Protein AF-A0A350PG16-F1 (afdb_monomer_lite)

pLDDT: mean 94.49, std 6.46, range [63.34, 98.69]

Radius of gyration: 17.1 Å; chains: 1; bounding box: 49×39×42 Å

Structure (mmCIF, N/CA/C/O backbone):
data_AF-A0A350PG16-F1
#
_entry.id   AF-A0A350PG16-F1
#
loop_
_atom_site.group_PDB
_atom_site.id
_atom_site.type_symbol
_atom_site.label_atom_id
_atom_site.label_alt_id
_atom_site.label_comp_id
_atom_site.label_asym_id
_atom_site.label_entity_id
_atom_site.label_seq_id
_atom_site.pdbx_PDB_ins_code
_atom_site.Cartn_x
_atom_site.Cartn_y
_atom_site.Cartn_z
_atom_site.occupancy
_atom_site.B_iso_or_equiv
_atom_site.auth_seq_id
_atom_site.auth_comp_id
_atom_site.auth_asym_id
_atom_site.auth_atom_id
_atom_site.pdbx_PDB_model_num
ATOM 1 N N . THR A 1 1 ? 12.502 -15.025 -20.612 1.00 69.00 1 THR A N 1
ATOM 2 C CA . THR A 1 1 ? 13.797 -15.302 -19.951 1.00 69.00 1 THR A CA 1
ATOM 3 C C . THR A 1 1 ? 13.636 -14.931 -18.497 1.00 69.00 1 THR A C 1
ATOM 5 O O . THR A 1 1 ? 12.963 -13.942 -18.246 1.00 69.00 1 THR A O 1
ATOM 8 N N . LEU A 1 2 ? 14.166 -15.707 -17.551 1.00 84.56 2 LEU A N 1
ATOM 9 C CA . LEU A 1 2 ? 14.163 -15.295 -16.143 1.00 84.56 2 LEU A CA 1
ATOM 10 C C . LEU A 1 2 ? 15.124 -14.109 -15.977 1.00 84.56 2 LEU A C 1
ATOM 12 O O . LEU A 1 2 ? 16.244 -14.177 -16.482 1.00 84.56 2 LEU A O 1
ATOM 16 N N . TRP A 1 3 ? 14.694 -13.044 -15.303 1.00 92.12 3 TRP A N 1
ATOM 17 C CA . TRP A 1 3 ? 15.547 -11.916 -14.922 1.00 92.12 3 TRP A CA 1
ATOM 18 C C . TRP A 1 3 ? 15.673 -11.850 -13.397 1.00 92.12 3 TRP A C 1
ATOM 20 O O . TRP A 1 3 ? 14.787 -12.293 -12.670 1.00 92.12 3 TRP A O 1
ATOM 30 N N . GLU A 1 4 ? 16.780 -11.292 -12.914 1.00 92.75 4 GLU A N 1
ATOM 31 C CA . GLU A 1 4 ? 17.046 -11.079 -11.489 1.00 92.75 4 GLU A CA 1
ATOM 32 C C . GLU A 1 4 ? 17.840 -9.777 -11.329 1.00 92.75 4 GLU A C 1
ATOM 34 O O . GLU A 1 4 ? 18.865 -9.604 -11.984 1.00 92.75 4 GLU A O 1
ATOM 39 N N . ARG A 1 5 ? 17.388 -8.868 -10.453 1.00 93.06 5 ARG A N 1
ATOM 40 C CA . ARG A 1 5 ? 18.132 -7.662 -10.044 1.00 93.06 5 ARG A CA 1
ATOM 41 C C . ARG A 1 5 ? 18.362 -7.722 -8.540 1.00 93.06 5 ARG A C 1
ATOM 43 O O . ARG A 1 5 ? 17.412 -7.613 -7.772 1.00 93.06 5 ARG A O 1
ATOM 50 N N . THR A 1 6 ? 19.604 -7.932 -8.110 1.00 92.25 6 THR A N 1
ATOM 51 C CA . THR A 1 6 ? 19.905 -8.279 -6.709 1.00 92.25 6 THR A CA 1
ATOM 52 C C . THR A 1 6 ? 21.245 -7.722 -6.229 1.00 92.25 6 THR A C 1
ATOM 54 O O . THR A 1 6 ? 22.112 -7.355 -7.020 1.00 92.25 6 THR A O 1
ATOM 57 N N . SER A 1 7 ? 21.432 -7.649 -4.910 1.00 91.56 7 SER A N 1
ATOM 58 C CA . SER A 1 7 ? 22.713 -7.303 -4.278 1.00 91.56 7 SER A CA 1
ATOM 59 C C . SER A 1 7 ? 23.657 -8.502 -4.141 1.00 91.56 7 SER A C 1
ATOM 61 O O . SER A 1 7 ? 24.774 -8.350 -3.644 1.00 91.56 7 SER A O 1
ATOM 63 N N . ARG A 1 8 ? 23.233 -9.701 -4.569 1.00 92.19 8 ARG A N 1
ATOM 64 C CA . ARG A 1 8 ? 24.062 -10.910 -4.538 1.00 92.19 8 ARG A CA 1
ATOM 65 C C . ARG A 1 8 ? 25.325 -10.722 -5.383 1.00 92.19 8 ARG A C 1
ATOM 67 O O . ARG A 1 8 ? 25.258 -10.347 -6.552 1.00 92.19 8 ARG A O 1
ATOM 74 N N . THR A 1 9 ? 26.482 -11.041 -4.806 1.00 90.69 9 THR A N 1
ATOM 75 C CA . THR A 1 9 ? 27.763 -11.051 -5.522 1.00 90.69 9 THR A CA 1
ATOM 76 C C . THR A 1 9 ? 27.694 -11.963 -6.750 1.00 90.69 9 THR A C 1
ATOM 78 O O . THR A 1 9 ? 27.236 -13.100 -6.651 1.00 90.69 9 THR A O 1
ATOM 81 N N . GLY A 1 10 ? 28.159 -11.466 -7.901 1.00 86.75 10 GLY A N 1
ATOM 82 C CA . GLY A 1 10 ? 28.168 -12.216 -9.162 1.00 86.75 10 GLY A CA 1
ATOM 83 C C . GLY A 1 10 ? 26.811 -12.312 -9.869 1.00 86.75 10 GLY A C 1
ATOM 84 O O . GLY A 1 10 ? 26.670 -13.134 -10.766 1.00 86.75 10 GLY A O 1
ATOM 85 N N . ALA A 1 11 ? 25.809 -11.522 -9.470 1.00 88.44 11 ALA A N 1
ATOM 86 C CA . ALA A 1 11 ? 24.550 -11.436 -10.204 1.00 88.44 11 ALA A CA 1
ATOM 87 C C . ALA A 1 11 ? 24.716 -10.748 -11.568 1.00 88.44 11 ALA A C 1
ATOM 89 O O . ALA A 1 11 ? 25.483 -9.795 -11.695 1.00 88.44 11 ALA A O 1
ATOM 90 N N . GLU A 1 12 ? 23.941 -11.209 -12.555 1.00 88.94 12 GLU A N 1
ATOM 91 C CA . GLU A 1 12 ? 23.901 -10.650 -13.917 1.00 88.94 12 GLU A CA 1
ATOM 92 C C . GLU A 1 12 ? 23.494 -9.170 -13.922 1.00 88.94 12 GLU A C 1
ATOM 94 O O . GLU A 1 12 ? 24.074 -8.361 -14.644 1.00 88.94 12 GLU A O 1
ATOM 99 N N . ALA A 1 13 ? 22.521 -8.799 -13.083 1.00 91.50 13 ALA A N 1
ATOM 100 C CA . ALA A 1 13 ? 22.118 -7.415 -12.890 1.00 91.50 13 ALA A CA 1
ATOM 101 C C . ALA A 1 13 ? 22.119 -7.041 -11.406 1.00 91.50 13 ALA A C 1
ATOM 103 O O . ALA A 1 13 ? 21.638 -7.775 -10.535 1.00 91.50 13 ALA A O 1
ATOM 104 N N . SER A 1 14 ? 22.643 -5.850 -11.123 1.00 92.81 14 SER A N 1
ATOM 105 C CA . SER A 1 14 ? 22.653 -5.305 -9.775 1.00 92.81 14 SER A CA 1
ATOM 106 C C . SER A 1 14 ? 21.250 -4.921 -9.321 1.00 92.81 14 SER A C 1
ATOM 108 O O . SER A 1 14 ? 20.373 -4.575 -10.122 1.00 92.81 14 SER A O 1
ATOM 110 N N . LEU A 1 15 ? 21.078 -4.903 -8.002 1.00 92.88 15 LEU A N 1
ATOM 111 C CA . LEU A 1 15 ? 19.934 -4.303 -7.335 1.00 92.88 15 LEU A CA 1
ATOM 112 C C . LEU A 1 15 ? 19.656 -2.904 -7.922 1.00 92.88 15 LEU A C 1
ATOM 114 O O . LEU A 1 15 ? 20.614 -2.161 -8.175 1.00 92.88 15 LEU A O 1
ATOM 118 N N . PRO A 1 16 ? 18.385 -2.525 -8.158 1.00 93.69 16 PRO A N 1
ATOM 119 C CA . PRO A 1 16 ? 18.072 -1.181 -8.617 1.00 93.69 16 PRO A CA 1
ATOM 120 C C . PRO A 1 16 ? 18.626 -0.131 -7.649 1.00 93.69 16 PRO A C 1
ATOM 122 O O . PRO A 1 16 ? 18.523 -0.294 -6.436 1.00 93.69 16 PRO A O 1
ATOM 125 N N . SER A 1 17 ? 19.175 0.972 -8.164 1.00 92.69 17 SER A N 1
ATOM 126 C CA . SER A 1 17 ? 19.785 2.027 -7.331 1.00 92.69 17 SER A CA 1
ATOM 127 C C . SER A 1 17 ? 18.804 2.679 -6.352 1.00 92.69 17 SER A C 1
ATOM 129 O O . SER A 1 17 ? 19.206 3.196 -5.314 1.00 92.69 17 SER A O 1
ATOM 131 N N . TRP A 1 18 ? 17.516 2.635 -6.678 1.00 94.00 18 TRP A N 1
ATOM 132 C CA . TRP A 1 18 ? 16.424 3.119 -5.844 1.00 94.00 18 TRP A CA 1
ATOM 133 C C . TRP A 1 18 ? 15.964 2.098 -4.798 1.00 94.00 18 TRP A C 1
ATOM 135 O O . TRP A 1 18 ? 15.334 2.477 -3.813 1.00 94.00 18 TRP A O 1
ATOM 145 N N . PHE A 1 19 ? 16.311 0.816 -4.954 1.00 94.56 19 PHE A N 1
ATOM 146 C CA . PHE A 1 19 ? 15.983 -0.219 -3.979 1.00 94.56 19 PHE A CA 1
ATOM 147 C C . PHE A 1 19 ? 16.978 -0.176 -2.817 1.00 94.56 19 PHE A C 1
ATOM 149 O O . PHE A 1 19 ? 17.901 -0.978 -2.702 1.00 94.56 19 PHE A O 1
ATOM 156 N N . THR A 1 20 ? 16.819 0.832 -1.963 1.00 91.31 20 THR A N 1
ATOM 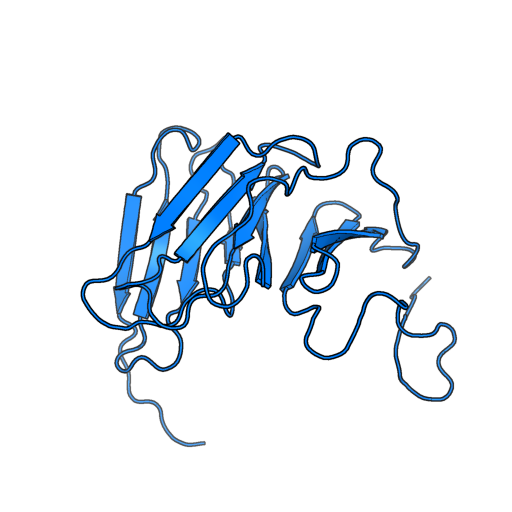157 C CA . THR A 1 20 ? 17.715 1.078 -0.832 1.00 91.31 20 THR A CA 1
ATOM 158 C C . THR A 1 20 ? 17.237 0.365 0.430 1.00 91.31 20 THR A C 1
ATOM 160 O O . THR A 1 20 ? 16.037 0.219 0.689 1.00 91.31 20 THR A O 1
ATOM 163 N N . VAL A 1 21 ? 18.197 -0.103 1.233 1.00 88.94 21 VAL A N 1
ATOM 164 C CA . VAL A 1 21 ? 17.924 -0.876 2.449 1.00 88.94 21 VAL A CA 1
ATOM 165 C C . VAL A 1 21 ? 17.038 -0.073 3.392 1.00 88.94 21 VAL A C 1
ATOM 167 O O . VAL A 1 21 ? 17.394 1.011 3.843 1.00 88.94 21 VAL A O 1
ATOM 170 N N . GLY A 1 22 ? 15.880 -0.642 3.714 1.00 89.06 22 GLY A N 1
ATOM 171 C CA . GLY A 1 22 ? 14.948 -0.057 4.663 1.00 89.06 22 GLY A CA 1
ATOM 172 C C . GLY A 1 22 ? 14.039 1.026 4.093 1.00 89.06 22 GLY A C 1
ATOM 173 O O . GLY A 1 22 ? 13.192 1.479 4.851 1.00 89.06 22 GLY A O 1
ATOM 174 N N . SER A 1 23 ? 14.139 1.407 2.819 1.00 94.38 23 SER A N 1
ATOM 175 C CA . SER A 1 23 ? 13.267 2.433 2.215 1.00 94.38 23 SER A CA 1
ATOM 176 C C . SER A 1 23 ? 12.237 1.867 1.249 1.00 94.38 23 SER A C 1
ATOM 178 O O . SER A 1 23 ? 11.198 2.487 1.056 1.00 94.38 23 SER A O 1
ATOM 180 N N . ILE A 1 24 ? 12.491 0.678 0.700 1.00 95.56 24 ILE A N 1
ATOM 181 C CA . ILE A 1 24 ? 11.497 -0.087 -0.052 1.00 95.56 24 ILE A CA 1
ATOM 182 C C . ILE A 1 24 ? 11.032 -1.238 0.833 1.00 95.56 24 ILE A C 1
ATOM 184 O O . ILE A 1 24 ? 11.813 -2.137 1.154 1.00 95.56 24 ILE A O 1
ATOM 188 N N . ARG A 1 25 ? 9.788 -1.166 1.305 1.00 94.56 25 ARG A N 1
ATOM 189 C CA . ARG A 1 25 ? 9.194 -2.163 2.215 1.00 94.56 25 ARG A CA 1
ATOM 190 C C . ARG A 1 25 ? 7.931 -2.791 1.638 1.00 94.56 25 ARG A C 1
ATOM 192 O O . ARG A 1 25 ? 7.703 -3.967 1.897 1.00 94.56 25 ARG A O 1
ATOM 199 N N . GLY A 1 26 ? 7.183 -2.036 0.838 1.00 96.25 26 GLY A N 1
ATOM 200 C CA . GLY A 1 26 ? 6.037 -2.524 0.090 1.00 96.25 26 GLY A CA 1
ATOM 201 C C . GLY A 1 26 ? 6.280 -2.619 -1.398 1.00 96.25 26 GLY A C 1
ATOM 202 O O . GLY A 1 26 ? 6.889 -1.731 -2.005 1.00 96.25 26 GLY A O 1
ATOM 203 N N . LEU A 1 27 ? 5.773 -3.702 -1.963 1.00 96.94 27 LEU A N 1
ATOM 204 C CA . LEU A 1 27 ? 5.749 -3.971 -3.385 1.00 96.94 27 LEU A CA 1
ATOM 205 C C . LEU A 1 27 ? 4.551 -4.851 -3.714 1.00 96.94 27 LEU A C 1
ATOM 207 O O . LEU A 1 27 ? 4.199 -5.723 -2.918 1.00 96.94 27 LEU A O 1
ATOM 211 N N . ASP A 1 28 ? 3.989 -4.640 -4.895 1.00 98.06 28 ASP A N 1
ATOM 212 C CA . ASP A 1 28 ? 2.886 -5.446 -5.396 1.00 98.06 28 ASP A CA 1
ATOM 213 C C . ASP A 1 28 ? 2.931 -5.581 -6.918 1.00 98.06 28 ASP A C 1
ATOM 215 O O . ASP A 1 28 ? 3.475 -4.723 -7.622 1.00 98.06 28 ASP A O 1
ATOM 219 N N . LEU A 1 29 ? 2.403 -6.695 -7.413 1.00 97.44 29 LEU A N 1
ATOM 220 C CA . LEU A 1 29 ? 2.307 -7.005 -8.832 1.00 97.44 29 LEU A CA 1
ATOM 221 C C . LEU A 1 29 ? 0.894 -6.678 -9.308 1.00 97.44 29 LEU A C 1
ATOM 223 O O . LEU A 1 29 ? -0.068 -7.256 -8.815 1.00 97.44 29 LEU A O 1
ATOM 227 N N . HIS A 1 30 ? 0.777 -5.831 -10.326 1.00 97.06 30 HIS A N 1
ATOM 228 C CA . HIS A 1 30 ? -0.495 -5.594 -10.994 1.00 97.06 30 HIS A CA 1
ATOM 229 C C . HIS A 1 30 ? -0.303 -5.575 -12.513 1.00 97.06 30 HIS A C 1
ATOM 231 O O . HIS A 1 30 ? 0.591 -4.907 -13.041 1.00 97.06 30 HIS A O 1
ATOM 237 N N . GLY A 1 31 ? -1.120 -6.356 -13.223 1.00 95.56 31 GLY A N 1
ATOM 238 C CA . GLY A 1 31 ? -0.917 -6.621 -14.647 1.00 95.56 31 GLY A CA 1
ATOM 239 C C . GLY A 1 31 ? 0.491 -7.161 -14.930 1.00 95.56 31 GLY A C 1
ATOM 240 O O . GLY A 1 31 ? 0.949 -8.108 -14.292 1.00 95.56 31 GLY A O 1
ATOM 241 N N . ASP A 1 32 ? 1.195 -6.527 -15.869 1.00 96.38 32 ASP A N 1
ATOM 242 C CA . ASP A 1 32 ? 2.562 -6.898 -16.264 1.00 96.38 32 ASP A CA 1
ATOM 243 C C . ASP A 1 32 ? 3.656 -6.177 -15.455 1.00 96.38 32 ASP A C 1
ATOM 245 O O . ASP A 1 32 ? 4.843 -6.289 -15.786 1.00 96.38 32 ASP A O 1
ATOM 249 N N . ASN A 1 33 ? 3.288 -5.418 -14.417 1.00 97.81 33 ASN A N 1
ATOM 250 C CA . ASN A 1 33 ? 4.176 -4.474 -13.749 1.00 97.81 33 ASN A CA 1
ATOM 251 C C . ASN A 1 33 ? 4.296 -4.737 -12.243 1.00 97.81 33 ASN A C 1
ATOM 253 O O . ASN A 1 33 ? 3.315 -4.985 -11.547 1.00 97.81 33 ASN A O 1
ATOM 257 N N . LEU A 1 34 ? 5.521 -4.634 -11.731 1.00 97.56 34 LEU A N 1
ATOM 258 C CA . LEU A 1 34 ? 5.826 -4.606 -10.306 1.00 97.56 34 LEU A CA 1
ATOM 259 C C . LEU A 1 34 ? 5.930 -3.149 -9.849 1.00 97.56 34 LEU A C 1
ATOM 261 O O . LEU A 1 34 ? 6.735 -2.389 -10.394 1.00 97.56 34 LEU A O 1
ATOM 265 N N . TYR A 1 35 ? 5.176 -2.791 -8.819 1.00 98.50 35 TYR A N 1
ATOM 266 C CA . TYR A 1 35 ? 5.181 -1.469 -8.202 1.00 98.50 35 TYR A CA 1
ATOM 267 C C . TYR A 1 35 ? 5.862 -1.545 -6.843 1.00 98.50 35 TYR A C 1
ATOM 269 O O . TYR A 1 35 ? 5.719 -2.535 -6.130 1.00 98.50 35 TYR A O 1
ATOM 277 N N . ALA A 1 36 ? 6.600 -0.506 -6.469 1.00 98.12 36 ALA A N 1
ATOM 278 C CA . ALA A 1 36 ? 7.293 -0.448 -5.190 1.00 98.12 36 ALA A CA 1
ATOM 279 C C . ALA A 1 36 ? 7.183 0.939 -4.555 1.00 98.12 36 ALA A C 1
ATOM 281 O O . ALA A 1 36 ? 7.426 1.958 -5.207 1.00 98.12 36 ALA A O 1
ATOM 282 N N . ALA A 1 37 ? 6.859 0.969 -3.263 1.00 97.88 37 ALA A N 1
ATOM 283 C CA . ALA A 1 37 ? 6.778 2.194 -2.481 1.00 97.88 37 ALA A CA 1
ATOM 284 C C . ALA A 1 37 ? 8.188 2.663 -2.076 1.00 97.88 37 ALA A C 1
ATOM 286 O O . ALA A 1 37 ? 8.773 2.156 -1.116 1.00 97.88 37 ALA A O 1
ATOM 287 N N . ASP A 1 38 ? 8.734 3.645 -2.798 1.00 97.50 38 ASP A N 1
ATOM 288 C CA . ASP A 1 38 ? 9.999 4.305 -2.470 1.00 97.50 38 ASP A CA 1
ATOM 289 C C . ASP A 1 38 ? 9.773 5.514 -1.575 1.00 97.50 38 ASP A C 1
ATOM 291 O O . ASP A 1 38 ? 9.661 6.662 -2.014 1.00 97.50 38 ASP A O 1
ATOM 295 N N . ARG A 1 39 ? 9.738 5.235 -0.272 1.00 96.00 39 ARG A N 1
ATOM 296 C CA . ARG A 1 39 ? 9.502 6.253 0.753 1.00 96.00 39 ARG A CA 1
ATOM 297 C C . ARG A 1 39 ? 10.689 7.188 0.983 1.00 96.00 39 ARG A C 1
ATOM 299 O O . ARG A 1 39 ? 10.513 8.218 1.621 1.00 96.00 39 ARG A O 1
ATOM 306 N N . ALA A 1 40 ? 11.889 6.850 0.499 1.00 94.31 40 ALA A N 1
ATOM 307 C CA . ALA A 1 40 ? 13.046 7.741 0.613 1.00 94.31 40 ALA A CA 1
ATOM 308 C C . ALA A 1 40 ? 12.975 8.874 -0.412 1.00 94.31 40 ALA A C 1
ATOM 310 O O . ALA A 1 40 ? 13.343 10.004 -0.101 1.00 94.31 40 ALA A O 1
ATOM 311 N N . ASN A 1 41 ? 12.477 8.572 -1.612 1.00 95.00 41 ASN A N 1
ATOM 312 C CA . ASN A 1 41 ? 12.352 9.549 -2.690 1.00 95.00 41 ASN A CA 1
ATOM 313 C C . ASN A 1 41 ? 10.918 10.057 -2.886 1.00 95.00 41 ASN A C 1
ATOM 315 O O . ASN A 1 41 ? 10.702 10.903 -3.747 1.00 95.00 41 ASN A O 1
ATOM 319 N N . SER A 1 42 ? 9.957 9.573 -2.088 1.00 95.00 42 SER A N 1
ATOM 320 C CA . SER A 1 42 ? 8.521 9.849 -2.252 1.00 95.00 42 SER A CA 1
ATOM 321 C C . SER A 1 42 ? 8.061 9.536 -3.676 1.00 95.00 42 SER A C 1
ATOM 323 O O . SER A 1 42 ? 7.585 10.407 -4.399 1.00 95.00 42 SER A O 1
ATOM 325 N N . GLN A 1 43 ? 8.289 8.293 -4.109 1.00 96.75 43 GLN A N 1
ATOM 326 C CA . GLN A 1 43 ? 7.964 7.818 -5.453 1.00 96.75 43 GLN A CA 1
ATOM 327 C C . GLN A 1 43 ? 7.357 6.418 -5.415 1.00 96.75 43 GLN A C 1
ATOM 329 O O . GLN A 1 43 ? 7.752 5.576 -4.613 1.00 96.75 43 GLN A O 1
ATOM 334 N N . ILE A 1 44 ? 6.452 6.135 -6.350 1.00 98.12 44 ILE A N 1
ATOM 335 C CA . ILE A 1 44 ? 6.077 4.762 -6.694 1.00 98.12 44 ILE A CA 1
ATOM 336 C C . ILE A 1 44 ? 6.940 4.351 -7.887 1.00 98.12 44 ILE A C 1
ATOM 338 O O . ILE A 1 44 ? 6.852 4.941 -8.965 1.00 98.12 44 ILE A O 1
ATOM 342 N N . ARG A 1 45 ? 7.838 3.389 -7.669 1.00 98.06 45 ARG A N 1
ATOM 343 C CA . ARG A 1 45 ? 8.743 2.854 -8.698 1.00 98.06 45 ARG A CA 1
ATOM 344 C C . ARG A 1 45 ? 8.019 1.741 -9.442 1.00 98.06 45 ARG A C 1
ATOM 346 O O . ARG A 1 45 ? 7.284 0.987 -8.813 1.00 98.06 45 ARG A O 1
ATOM 353 N N . VAL A 1 46 ? 8.237 1.635 -10.750 1.00 98.25 46 VAL A N 1
ATOM 354 C CA . VAL A 1 46 ? 7.558 0.652 -11.604 1.00 98.25 46 VAL A CA 1
ATOM 355 C C . VAL A 1 46 ? 8.589 -0.108 -12.423 1.00 98.25 46 VAL A C 1
ATOM 357 O O . VAL A 1 46 ? 9.523 0.489 -12.959 1.00 98.25 46 VAL A O 1
ATOM 360 N N . LEU A 1 47 ? 8.427 -1.422 -12.522 1.00 97.00 47 LEU A N 1
ATOM 361 C CA . LEU A 1 47 ? 9.232 -2.295 -13.369 1.00 97.00 47 LEU A CA 1
ATOM 362 C C . LEU A 1 47 ? 8.312 -3.191 -14.175 1.00 97.00 47 LEU A C 1
ATOM 364 O O . LEU A 1 47 ? 7.306 -3.663 -13.659 1.00 97.00 47 LEU A O 1
ATOM 368 N N . ASN A 1 48 ? 8.712 -3.530 -15.393 1.00 96.94 48 ASN A N 1
ATOM 369 C CA . ASN A 1 48 ? 8.078 -4.630 -16.097 1.00 96.94 48 ASN A CA 1
ATOM 370 C C . ASN A 1 48 ? 8.440 -5.952 -15.398 1.00 96.94 48 ASN A C 1
ATOM 372 O O . ASN A 1 48 ? 9.613 -6.327 -15.332 1.00 96.94 48 ASN A O 1
ATOM 376 N N . ALA A 1 49 ? 7.443 -6.689 -14.919 1.00 95.44 49 ALA A N 1
ATOM 377 C CA . ALA A 1 49 ? 7.631 -7.913 -14.148 1.00 95.44 49 ALA A CA 1
ATOM 378 C C . ALA A 1 49 ? 8.194 -9.078 -14.978 1.00 95.44 49 ALA A C 1
ATOM 380 O O . ALA A 1 49 ? 8.734 -10.029 -14.419 1.00 95.44 49 ALA A O 1
ATOM 381 N N . SER A 1 50 ? 8.117 -9.013 -16.312 1.00 94.88 50 SER A N 1
ATOM 382 C CA . SER A 1 50 ? 8.640 -10.055 -17.207 1.00 94.88 50 SER A CA 1
ATOM 383 C C . SER A 1 50 ? 10.078 -9.811 -17.678 1.00 94.88 50 SER A C 1
ATOM 385 O O . SER A 1 50 ? 10.752 -10.761 -18.077 1.00 94.88 50 SER A O 1
ATOM 387 N N . THR A 1 51 ? 10.565 -8.566 -17.614 1.00 94.81 51 THR A N 1
ATOM 388 C CA . THR A 1 51 ? 11.909 -8.186 -18.096 1.00 94.81 51 THR A CA 1
ATOM 389 C C . THR A 1 51 ? 12.809 -7.539 -17.041 1.00 94.81 51 THR A C 1
ATOM 391 O O . THR A 1 51 ? 14.020 -7.476 -17.244 1.00 94.81 51 THR A O 1
ATOM 394 N N . GLY A 1 52 ? 12.257 -7.047 -15.928 1.00 94.19 52 GLY A N 1
ATOM 395 C CA . GLY A 1 52 ? 12.997 -6.355 -14.867 1.00 94.19 52 GLY A CA 1
ATOM 396 C C . GLY A 1 52 ? 13.411 -4.921 -15.210 1.00 94.19 52 GLY A C 1
ATOM 397 O O . GLY A 1 52 ? 14.133 -4.285 -14.435 1.00 94.19 52 GLY A O 1
ATOM 398 N N . VAL A 1 53 ? 12.980 -4.414 -16.368 1.00 95.50 53 VAL A N 1
ATOM 399 C CA . VAL A 1 53 ? 13.280 -3.062 -16.852 1.00 95.50 53 VAL A CA 1
ATOM 400 C C . VAL A 1 53 ? 12.429 -2.041 -16.101 1.00 95.50 53 VAL A C 1
ATOM 402 O O . VAL A 1 53 ? 11.221 -2.227 -15.965 1.00 95.50 53 VAL A O 1
ATOM 405 N N . ASP A 1 54 ? 13.060 -0.965 -15.624 1.00 97.19 54 ASP A N 1
ATOM 406 C CA . ASP A 1 54 ? 12.366 0.166 -15.000 1.00 97.19 54 ASP A CA 1
ATOM 407 C C . ASP A 1 54 ? 11.436 0.854 -16.021 1.00 97.19 54 ASP A C 1
ATOM 409 O O . ASP A 1 54 ? 11.839 1.149 -17.148 1.00 97.19 54 ASP A O 1
ATOM 413 N N . ILE A 1 55 ? 10.200 1.134 -15.616 1.00 97.75 55 ILE A N 1
ATOM 414 C CA . ILE A 1 55 ? 9.193 1.824 -16.423 1.00 97.75 55 ILE A CA 1
ATOM 415 C C . ILE A 1 55 ? 9.062 3.262 -15.930 1.00 97.75 55 ILE A C 1
ATOM 417 O O . ILE A 1 55 ? 8.924 3.528 -14.737 1.00 97.75 55 ILE A O 1
ATOM 421 N N . THR A 1 56 ? 9.061 4.204 -16.872 1.00 97.00 56 THR A N 1
ATOM 422 C CA . THR A 1 56 ? 8.587 5.568 -16.617 1.00 97.00 56 THR A CA 1
ATOM 423 C C . THR A 1 56 ? 7.129 5.643 -17.037 1.00 97.00 56 THR A C 1
ATOM 425 O O . THR A 1 56 ? 6.827 5.510 -18.222 1.00 97.00 56 THR A O 1
ATOM 428 N N . LEU A 1 57 ? 6.232 5.831 -16.069 1.00 95.94 57 LEU A N 1
ATOM 429 C CA . LEU A 1 57 ? 4.811 5.995 -16.354 1.00 95.94 57 LEU A CA 1
ATOM 430 C C . LEU A 1 57 ? 4.574 7.258 -17.183 1.00 95.94 57 LEU A C 1
ATOM 432 O O . LEU A 1 57 ? 5.190 8.296 -16.935 1.00 95.94 57 LEU A O 1
ATOM 436 N N . ALA A 1 58 ? 3.636 7.185 -18.129 1.00 95.19 58 ALA A N 1
ATOM 437 C CA . ALA A 1 58 ? 3.186 8.362 -18.870 1.00 95.19 58 ALA A CA 1
ATOM 438 C C . ALA A 1 58 ? 2.546 9.401 -17.934 1.00 95.19 58 ALA A C 1
ATOM 440 O O . ALA A 1 58 ? 2.646 10.604 -18.162 1.00 95.19 58 ALA A O 1
ATOM 441 N N . THR A 1 59 ? 1.902 8.932 -16.864 1.00 96.38 59 THR A N 1
ATOM 442 C CA . THR A 1 59 ? 1.372 9.760 -15.783 1.00 96.38 59 THR A CA 1
ATOM 443 C C . THR A 1 59 ? 1.855 9.178 -14.454 1.00 96.38 59 THR A C 1
ATOM 445 O O . THR A 1 59 ? 1.437 8.083 -14.092 1.00 96.38 59 THR A O 1
ATOM 448 N N . PRO A 1 60 ? 2.771 9.846 -13.731 1.00 96.12 60 PRO A N 1
ATOM 449 C CA . PRO A 1 60 ? 3.193 9.379 -12.416 1.00 96.12 60 P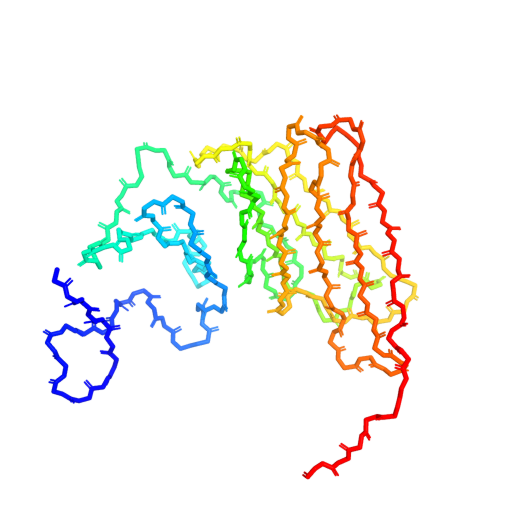RO A CA 1
ATOM 450 C C . PRO A 1 60 ? 2.064 9.552 -11.392 1.00 96.12 60 PRO A C 1
ATOM 452 O O . PRO A 1 60 ? 1.189 10.401 -11.559 1.00 96.12 60 PRO A O 1
ATOM 455 N N . TYR A 1 61 ? 2.102 8.768 -10.317 1.00 97.69 61 TYR A N 1
ATOM 456 C CA . TYR A 1 61 ? 1.247 8.991 -9.151 1.00 97.69 61 TYR A CA 1
ATOM 457 C C . TYR A 1 61 ? 1.597 10.336 -8.499 1.00 97.69 61 TYR A C 1
ATOM 459 O O . TYR A 1 61 ? 2.762 10.592 -8.186 1.00 97.69 61 TYR A O 1
ATOM 467 N N . ASP A 1 62 ? 0.601 11.193 -8.296 1.00 96.69 62 ASP A N 1
ATOM 468 C CA . ASP A 1 62 ? 0.737 12.440 -7.548 1.00 96.69 62 ASP A CA 1
ATOM 469 C C . ASP A 1 62 ? 0.731 12.153 -6.046 1.00 96.69 62 ASP A C 1
ATOM 471 O O . ASP A 1 62 ? -0.275 11.738 -5.473 1.00 96.69 62 ASP A O 1
ATOM 475 N N . LEU A 1 63 ? 1.875 12.394 -5.411 1.00 97.19 63 LEU A N 1
ATOM 476 C CA . LEU A 1 63 ? 2.105 12.149 -3.991 1.00 97.19 63 LEU A CA 1
ATOM 477 C C . LEU A 1 63 ? 2.137 13.448 -3.167 1.00 97.19 63 LEU A C 1
ATOM 479 O O . LEU A 1 63 ? 2.500 13.414 -1.996 1.00 97.19 63 LEU A O 1
ATOM 483 N N . THR A 1 64 ? 1.756 14.596 -3.744 1.00 94.12 64 THR A N 1
ATOM 484 C CA . THR A 1 64 ? 1.876 15.922 -3.101 1.00 94.12 64 THR A CA 1
ATOM 485 C C . THR A 1 64 ? 1.136 16.010 -1.759 1.00 94.12 64 THR A C 1
ATOM 487 O O . THR A 1 64 ? 1.586 16.706 -0.850 1.00 94.12 64 THR A O 1
ATOM 490 N N . GLY A 1 65 ? 0.013 15.298 -1.619 1.00 93.44 65 GLY A N 1
ATOM 491 C CA . GLY A 1 65 ? -0.786 15.238 -0.388 1.00 93.44 65 GLY A CA 1
ATOM 492 C C . GLY A 1 65 ? -0.514 14.027 0.512 1.00 93.44 65 GLY A C 1
ATOM 493 O O . GLY A 1 65 ? -1.115 13.920 1.580 1.00 93.44 65 GLY A O 1
ATOM 494 N N . VAL A 1 66 ? 0.389 13.125 0.115 1.00 97.38 66 VAL A N 1
ATOM 495 C CA . VAL A 1 66 ? 0.718 11.922 0.890 1.00 97.38 66 VAL A CA 1
ATOM 496 C C . VAL A 1 66 ? 1.607 12.308 2.071 1.00 97.38 66 VAL A C 1
ATOM 498 O O . VAL A 1 66 ? 2.780 12.645 1.912 1.00 97.38 66 VAL A O 1
ATOM 501 N N . ALA A 1 67 ? 1.037 12.281 3.275 1.00 95.62 67 ALA A N 1
ATOM 502 C CA . ALA A 1 67 ? 1.682 12.745 4.500 1.00 95.62 67 ALA A CA 1
ATOM 503 C C . ALA A 1 67 ? 1.228 11.965 5.753 1.00 95.62 67 ALA A C 1
ATOM 505 O O . ALA A 1 67 ? 0.408 11.048 5.698 1.00 95.62 67 ALA A O 1
ATOM 506 N N . GLY A 1 68 ? 1.770 12.357 6.912 1.00 94.94 68 GLY A N 1
ATOM 507 C CA . GLY A 1 68 ? 1.390 11.822 8.222 1.00 94.94 68 GLY A CA 1
ATOM 508 C C . GLY A 1 68 ? 2.109 10.529 8.615 1.00 94.94 68 GLY A C 1
ATOM 509 O O . GLY A 1 68 ? 2.846 9.929 7.835 1.00 94.94 68 GLY A O 1
ATOM 510 N N . GLY A 1 69 ? 1.888 10.096 9.857 1.00 96.81 69 GLY A N 1
ATOM 511 C CA . GLY A 1 69 ? 2.560 8.933 10.433 1.00 96.81 69 GLY A CA 1
ATOM 512 C C . GLY A 1 69 ? 4.056 9.148 10.705 1.00 96.81 69 GLY A C 1
ATOM 513 O O . GLY A 1 69 ? 4.594 10.249 10.622 1.00 96.81 69 GLY A O 1
ATOM 514 N N . THR A 1 70 ? 4.738 8.058 11.054 1.00 97.50 70 THR A N 1
ATOM 515 C CA . THR A 1 70 ? 6.208 7.977 11.108 1.00 97.50 70 THR A CA 1
ATOM 516 C C . THR A 1 70 ? 6.817 7.954 9.705 1.00 97.50 70 THR A C 1
ATOM 518 O O . THR A 1 70 ? 7.886 8.521 9.496 1.00 97.50 70 THR A O 1
ATOM 521 N N . TYR A 1 71 ? 6.136 7.317 8.748 1.00 97.75 71 TYR A N 1
ATOM 522 C CA . TYR A 1 71 ? 6.480 7.363 7.328 1.00 97.75 71 TYR A CA 1
ATOM 523 C C . TYR A 1 71 ? 5.222 7.686 6.528 1.00 97.75 71 TYR A C 1
ATOM 525 O O . TYR A 1 71 ? 4.217 7.006 6.706 1.00 97.75 71 TYR A O 1
ATOM 533 N N . ALA A 1 72 ? 5.291 8.674 5.633 1.00 97.62 72 ALA A N 1
ATOM 534 C CA . ALA A 1 72 ? 4.148 9.101 4.819 1.00 97.62 72 ALA A CA 1
ATOM 535 C C . ALA A 1 72 ? 3.646 8.010 3.855 1.00 97.62 72 ALA A C 1
ATOM 537 O O . ALA A 1 72 ? 2.470 7.978 3.515 1.00 97.62 72 ALA A O 1
ATOM 538 N N . MET A 1 73 ? 4.531 7.092 3.461 1.00 97.62 73 MET A N 1
ATOM 539 C CA . MET A 1 73 ? 4.225 5.910 2.657 1.00 97.62 73 MET A CA 1
ATOM 540 C C . MET A 1 73 ? 5.119 4.745 3.092 1.00 97.62 73 MET A C 1
ATOM 542 O O . MET A 1 73 ? 6.277 4.952 3.471 1.00 97.62 73 MET A O 1
ATOM 546 N N . ASN A 1 74 ? 4.596 3.522 3.058 1.00 98.06 74 ASN A N 1
ATOM 547 C CA . ASN A 1 74 ? 5.347 2.332 3.445 1.00 98.06 74 ASN A CA 1
ATOM 548 C C . ASN A 1 74 ? 4.988 1.080 2.641 1.00 98.06 74 ASN A C 1
ATOM 550 O O . ASN A 1 74 ? 5.907 0.380 2.212 1.00 98.06 74 ASN A O 1
ATOM 554 N N . ASP A 1 75 ? 3.694 0.816 2.444 1.00 98.56 75 ASP A N 1
ATOM 555 C CA . ASP A 1 75 ? 3.210 -0.330 1.671 1.00 98.56 75 ASP A CA 1
ATOM 556 C C . ASP A 1 75 ? 2.293 0.110 0.523 1.00 98.56 75 ASP A C 1
ATOM 558 O O . ASP A 1 75 ? 1.653 1.160 0.615 1.00 98.56 75 ASP A O 1
ATOM 562 N N . ILE A 1 76 ? 2.277 -0.665 -0.560 1.00 98.50 76 ILE A N 1
ATOM 563 C CA . ILE A 1 76 ? 1.431 -0.457 -1.741 1.00 98.50 76 ILE A CA 1
ATOM 564 C C . ILE A 1 76 ? 0.789 -1.789 -2.117 1.00 98.50 76 ILE A C 1
ATOM 566 O O . ILE A 1 76 ? 1.463 -2.816 -2.062 1.00 98.50 76 ILE A O 1
ATOM 570 N N . ALA A 1 77 ? -0.485 -1.768 -2.496 1.00 98.50 77 ALA A N 1
ATOM 571 C CA . ALA A 1 77 ? -1.168 -2.923 -3.068 1.00 98.50 77 ALA A CA 1
ATOM 572 C C . ALA A 1 77 ? -2.280 -2.487 -4.027 1.00 98.50 77 ALA A C 1
ATOM 574 O O . ALA A 1 77 ? -2.717 -1.335 -3.985 1.00 98.50 77 ALA A O 1
ATOM 575 N N . PHE A 1 78 ? -2.734 -3.399 -4.877 1.00 98.31 78 PHE A N 1
ATOM 576 C CA . PHE A 1 78 ? -3.766 -3.149 -5.878 1.00 98.31 78 PHE A CA 1
ATOM 577 C C . PHE A 1 78 ? -4.982 -4.044 -5.660 1.00 98.31 78 PHE A C 1
ATOM 579 O O . PHE A 1 78 ? -4.851 -5.197 -5.254 1.00 98.31 78 PHE A O 1
ATOM 586 N N . SER A 1 79 ? -6.168 -3.523 -5.969 1.00 97.94 79 SER A N 1
ATOM 587 C CA . SER A 1 79 ? -7.332 -4.373 -6.225 1.00 97.94 79 SER A CA 1
ATOM 588 C C . SER A 1 79 ? -7.205 -5.084 -7.574 1.00 97.94 79 SER A C 1
ATOM 590 O O . SER A 1 79 ? -6.402 -4.704 -8.435 1.00 97.94 79 SER A O 1
ATOM 592 N N . ASP A 1 80 ? -8.054 -6.086 -7.793 1.00 97.94 80 ASP A N 1
ATOM 593 C CA . ASP A 1 80 ? -8.084 -6.865 -9.035 1.00 97.94 80 ASP A CA 1
ATOM 594 C C . ASP A 1 80 ? -8.394 -5.993 -10.266 1.00 97.94 80 ASP A C 1
ATOM 596 O O . ASP A 1 80 ? -7.920 -6.266 -11.369 1.00 97.94 80 ASP A O 1
ATOM 600 N N . ASP A 1 81 ? -9.152 -4.910 -10.078 1.00 97.06 81 ASP A N 1
ATOM 601 C CA . ASP A 1 81 ? -9.505 -3.925 -11.106 1.00 97.06 81 ASP A CA 1
ATOM 602 C C . ASP A 1 81 ? -8.563 -2.712 -11.176 1.00 97.06 81 ASP A C 1
ATOM 604 O O . ASP A 1 81 ? -8.844 -1.750 -11.891 1.00 97.06 81 ASP A O 1
ATOM 608 N N . GLY A 1 82 ? -7.422 -2.766 -10.484 1.00 96.62 82 GLY A N 1
ATOM 609 C CA . GLY A 1 82 ? -6.331 -1.806 -10.660 1.00 96.62 82 GLY A CA 1
ATOM 610 C C . GLY A 1 82 ? -6.469 -0.507 -9.877 1.00 96.62 82 GLY A C 1
ATOM 611 O O . GLY A 1 82 ? -5.767 0.461 -10.180 1.00 96.62 82 GLY A O 1
ATOM 612 N N . VAL A 1 83 ? -7.319 -0.476 -8.847 1.00 97.06 83 VAL A N 1
ATOM 613 C CA . VAL A 1 83 ? -7.287 0.604 -7.859 1.00 97.06 83 VAL A CA 1
ATOM 614 C C . VAL A 1 83 ? -6.027 0.434 -7.017 1.00 97.06 83 VAL A C 1
ATOM 616 O O . VAL A 1 83 ? -5.832 -0.599 -6.377 1.00 97.06 83 VAL A O 1
ATOM 619 N N . ALA A 1 84 ? -5.160 1.442 -7.027 1.00 97.69 84 ALA A N 1
ATOM 620 C CA . ALA A 1 84 ? -3.939 1.445 -6.235 1.00 97.69 84 ALA A CA 1
ATOM 621 C C . ALA A 1 84 ? -4.230 1.973 -4.831 1.00 97.69 84 ALA A C 1
ATOM 623 O O . ALA A 1 84 ? -4.833 3.036 -4.679 1.00 97.69 84 ALA A O 1
ATOM 624 N N . PHE A 1 85 ? -3.729 1.277 -3.818 1.00 98.19 85 PHE A N 1
ATOM 625 C CA . PHE A 1 85 ? -3.796 1.665 -2.418 1.00 98.19 85 PHE A CA 1
ATOM 626 C C . PHE A 1 85 ? -2.379 1.898 -1.900 1.00 98.19 85 PHE A C 1
ATOM 628 O O . PHE A 1 85 ? -1.510 1.045 -2.073 1.00 98.19 85 PHE A O 1
ATOM 635 N N . LEU A 1 86 ? -2.137 3.032 -1.243 1.00 98.62 86 LEU A N 1
ATOM 636 C CA . LEU A 1 86 ? -0.850 3.366 -0.631 1.00 98.62 86 LEU A CA 1
ATOM 637 C C . LEU A 1 86 ? -1.042 3.684 0.850 1.00 98.62 86 LEU A C 1
ATOM 639 O O . LEU A 1 86 ? -1.740 4.632 1.202 1.00 98.62 86 LEU A O 1
ATOM 643 N N . GLY A 1 87 ? -0.411 2.901 1.719 1.00 98.44 87 GLY A N 1
ATOM 644 C CA . GLY A 1 87 ? -0.511 3.058 3.168 1.00 98.44 87 GLY A CA 1
ATOM 645 C C . GLY A 1 87 ? 0.670 3.829 3.743 1.00 98.44 87 GLY A C 1
ATOM 646 O O . GLY A 1 87 ? 1.824 3.548 3.400 1.00 98.44 87 GLY A O 1
ATOM 647 N N . ASN A 1 88 ? 0.402 4.763 4.658 1.00 98.44 88 ASN A N 1
ATOM 648 C CA . ASN A 1 88 ? 1.442 5.333 5.517 1.00 98.44 88 ASN A CA 1
ATOM 649 C C . ASN A 1 88 ? 1.881 4.309 6.586 1.00 98.44 88 ASN A C 1
ATOM 651 O O . ASN A 1 88 ? 1.390 3.189 6.635 1.00 98.44 88 ASN A O 1
ATOM 655 N N . LEU A 1 89 ? 2.821 4.668 7.458 1.00 98.44 89 LEU A N 1
ATOM 656 C CA . LEU A 1 89 ? 3.105 3.899 8.669 1.00 98.44 89 LEU A CA 1
ATOM 657 C C . LEU A 1 89 ? 2.955 4.796 9.879 1.00 98.44 89 LEU A C 1
ATOM 659 O O . LEU A 1 89 ? 3.636 5.816 9.979 1.00 98.44 89 LEU A O 1
ATOM 663 N N . THR A 1 90 ? 2.153 4.370 10.847 1.00 98.62 90 THR A N 1
ATOM 664 C CA . THR A 1 90 ? 2.039 5.025 12.151 1.00 98.62 90 THR A CA 1
ATOM 665 C C . THR A 1 90 ? 2.420 4.066 13.266 1.00 98.62 90 THR A C 1
ATOM 667 O O . THR A 1 90 ? 2.121 2.878 13.211 1.00 98.62 90 THR A O 1
ATOM 670 N N . THR A 1 91 ? 3.091 4.576 14.296 1.00 98.31 91 THR A N 1
ATOM 671 C CA . THR A 1 91 ? 3.391 3.826 15.524 1.00 98.31 91 THR A CA 1
ATOM 672 C C . THR A 1 91 ? 2.312 3.980 16.590 1.00 98.31 91 THR A C 1
ATOM 674 O O . THR A 1 91 ? 2.322 3.230 17.564 1.00 98.31 91 THR A O 1
ATOM 677 N N . ASN A 1 92 ? 1.404 4.945 16.427 1.00 98.00 92 ASN A N 1
ATOM 678 C CA . ASN A 1 92 ? 0.339 5.222 17.375 1.00 98.00 92 ASN A CA 1
ATOM 679 C C . ASN A 1 92 ? -0.875 5.836 16.660 1.00 98.00 92 ASN A C 1
ATOM 681 O O . ASN A 1 92 ? -1.026 7.057 16.594 1.00 98.00 92 ASN A O 1
ATOM 685 N N . ALA A 1 93 ? -1.762 4.973 16.169 1.00 98.00 93 ALA A N 1
ATOM 686 C CA . ALA A 1 93 ? -2.989 5.354 15.478 1.00 98.00 93 ALA A CA 1
ATOM 687 C C . ALA A 1 93 ? -4.032 6.082 16.353 1.00 98.00 93 ALA A C 1
ATOM 689 O O . ALA A 1 93 ? -5.013 6.580 15.808 1.00 98.00 93 ALA A O 1
ATOM 690 N N . SER A 1 94 ? -3.829 6.221 17.674 1.00 97.69 94 SER A N 1
ATOM 691 C CA . SER A 1 94 ? -4.719 7.030 18.524 1.00 97.69 94 SER A CA 1
ATOM 692 C C . SER A 1 94 ? -4.366 8.516 18.546 1.00 97.69 94 SER A C 1
ATOM 694 O O . SER A 1 94 ? -5.158 9.329 19.016 1.00 97.69 94 SER A O 1
ATOM 696 N N . THR A 1 95 ? -3.167 8.886 18.090 1.00 97.88 95 THR A N 1
ATOM 697 C CA . THR A 1 95 ? -2.709 10.287 18.035 1.00 97.88 95 THR A CA 1
ATOM 698 C C . THR A 1 95 ? -2.160 10.691 16.670 1.00 97.88 95 THR A C 1
ATOM 700 O O . THR A 1 95 ? -2.145 11.876 16.348 1.00 97.88 95 THR A O 1
ATOM 703 N N . SER A 1 96 ? -1.728 9.728 15.855 1.00 98.19 96 SER A N 1
ATOM 704 C CA . SER A 1 96 ? -1.297 9.920 14.472 1.00 98.19 96 SER A CA 1
ATOM 705 C C . SER A 1 96 ? -1.967 8.852 13.604 1.00 98.19 96 SER A C 1
ATOM 707 O O . SER A 1 96 ? -1.521 7.704 13.630 1.00 98.19 96 SER A O 1
ATOM 709 N N . PRO A 1 97 ? -3.049 9.181 12.882 1.00 97.88 97 PRO A N 1
ATOM 710 C CA . PRO A 1 97 ? -3.843 8.189 12.165 1.00 97.88 97 PRO A CA 1
ATOM 711 C C . PRO A 1 97 ? -3.058 7.408 11.104 1.00 97.88 97 PRO A C 1
ATOM 713 O O . PRO A 1 97 ? -2.059 7.883 10.548 1.00 97.88 97 PRO A O 1
ATOM 716 N N . PHE A 1 98 ? -3.549 6.208 10.799 1.00 98.56 98 PHE A N 1
ATOM 717 C CA . PHE A 1 98 ? -3.161 5.499 9.585 1.00 98.56 98 PHE A CA 1
ATOM 718 C C . PHE A 1 98 ? -3.968 6.048 8.405 1.00 98.56 98 PHE A C 1
ATOM 720 O O . PHE A 1 98 ? -5.186 6.189 8.513 1.00 98.56 98 PHE A O 1
ATOM 727 N N . HIS A 1 99 ? -3.288 6.353 7.304 1.00 98.19 99 HIS A N 1
ATOM 728 C CA . HIS A 1 99 ? -3.880 6.830 6.056 1.00 98.19 99 HIS A CA 1
ATOM 729 C C . HIS A 1 99 ? -3.657 5.799 4.952 1.00 98.19 99 HIS A C 1
ATOM 731 O O . HIS A 1 99 ? -2.537 5.309 4.785 1.00 98.19 99 HIS A O 1
ATOM 737 N N . LEU A 1 100 ? -4.707 5.535 4.176 1.00 97.94 100 LEU A N 1
ATOM 738 C CA . LEU A 1 100 ? -4.685 4.698 2.983 1.00 97.94 100 LEU A CA 1
ATOM 739 C C . LEU A 1 100 ? -5.174 5.513 1.780 1.00 97.94 100 LEU A C 1
ATOM 741 O O . LEU A 1 100 ? -6.370 5.746 1.633 1.00 97.94 100 LEU A O 1
ATOM 745 N N . TYR A 1 101 ? -4.245 5.974 0.950 1.00 97.94 101 TYR A N 1
ATOM 746 C CA . TYR A 1 101 ? -4.511 6.797 -0.235 1.00 97.94 101 TYR A CA 1
ATOM 747 C C . TYR A 1 101 ? -4.913 5.921 -1.426 1.00 97.94 101 TYR A C 1
ATOM 749 O O . TYR A 1 101 ? -4.333 4.849 -1.595 1.00 97.94 101 TYR A O 1
ATOM 757 N N . MET A 1 102 ? -5.873 6.370 -2.246 1.00 95.88 102 MET A N 1
ATOM 758 C CA . MET A 1 102 ? -6.475 5.552 -3.311 1.00 95.88 102 MET A CA 1
ATOM 759 C C . MET A 1 102 ? -6.497 6.237 -4.683 1.00 95.88 102 MET A C 1
ATOM 761 O O . MET A 1 102 ? -7.028 7.341 -4.826 1.00 95.88 102 MET A O 1
ATOM 765 N N . TRP A 1 103 ? -6.021 5.542 -5.716 1.00 96.69 103 TRP A N 1
ATOM 766 C CA . TRP A 1 103 ? -6.125 5.954 -7.121 1.00 96.69 103 TRP A CA 1
ATOM 767 C C . TRP A 1 103 ? -6.998 4.963 -7.875 1.00 96.69 103 TRP A C 1
ATOM 769 O O . TRP A 1 103 ? -6.725 3.771 -7.840 1.00 96.69 103 TRP A O 1
ATOM 779 N N . THR A 1 104 ? -8.000 5.434 -8.618 1.00 92.81 104 THR A N 1
ATOM 780 C CA . THR A 1 104 ? -8.890 4.570 -9.425 1.00 92.81 104 THR A CA 1
ATOM 781 C C . THR A 1 104 ? -8.226 3.941 -10.654 1.00 92.81 104 THR A C 1
ATOM 783 O O . THR A 1 104 ? -8.903 3.310 -11.458 1.00 92.81 104 THR A O 1
ATOM 786 N N . GLY A 1 105 ? -6.926 4.149 -10.846 1.00 89.06 105 GLY A N 1
ATOM 787 C CA . GLY A 1 105 ? -6.151 3.587 -11.942 1.00 89.06 105 GLY A CA 1
ATOM 788 C C . GLY A 1 105 ? -4.670 3.928 -11.804 1.00 89.06 105 GLY A C 1
ATOM 789 O O . GLY A 1 105 ? -4.232 4.475 -10.790 1.00 89.06 105 GLY A O 1
ATOM 790 N N . GLU A 1 106 ? -3.893 3.614 -12.841 1.00 94.12 106 GLU A N 1
ATOM 791 C CA . GLU A 1 106 ? -2.449 3.832 -12.825 1.00 94.12 106 GLU A CA 1
ATOM 792 C C . GLU A 1 106 ? -2.085 5.321 -12.942 1.00 94.12 106 GLU A C 1
ATOM 794 O O . GLU A 1 106 ? -2.266 5.953 -13.986 1.00 94.12 106 GLU A O 1
ATOM 799 N N . GLY A 1 107 ? -1.494 5.858 -11.873 1.00 95.69 107 GLY A N 1
ATOM 800 C CA . GLY A 1 107 ? -0.969 7.218 -11.829 1.00 95.69 107 GLY A CA 1
ATOM 801 C C . GLY A 1 107 ? -2.030 8.302 -11.630 1.00 95.69 107 GLY A C 1
ATOM 802 O O . GLY A 1 107 ? -3.197 8.041 -11.352 1.00 95.69 107 GLY A O 1
ATOM 803 N N . GLY A 1 108 ? -1.608 9.562 -11.754 1.00 96.44 108 GLY A N 1
ATOM 804 C CA . GLY A 1 108 ? -2.482 10.725 -11.595 1.00 96.44 108 GLY A CA 1
ATOM 805 C C . GLY A 1 108 ? -2.746 11.083 -10.133 1.00 96.44 108 GLY A C 1
ATOM 806 O O . GLY A 1 108 ? -1.979 10.722 -9.242 1.00 96.44 108 GLY A O 1
ATOM 807 N N . THR A 1 109 ? -3.810 11.841 -9.883 1.00 95.88 109 THR A N 1
ATOM 808 C CA . THR A 1 109 ? -4.210 12.279 -8.538 1.00 95.88 109 THR A CA 1
ATOM 809 C C . THR A 1 109 ? -4.977 11.184 -7.812 1.00 95.88 109 THR A C 1
ATOM 811 O O . THR A 1 109 ? -5.837 10.545 -8.417 1.00 95.88 109 THR A O 1
ATOM 814 N N . TYR A 1 110 ? -4.709 10.995 -6.518 1.00 93.00 110 TYR A N 1
ATOM 815 C CA . TYR A 1 110 ? -5.566 10.139 -5.701 1.00 93.00 110 TYR A CA 1
ATOM 816 C C . TYR A 1 110 ? -6.915 10.825 -5.490 1.00 93.00 110 TYR A C 1
ATOM 818 O O . TYR A 1 110 ? -7.002 12.054 -5.443 1.00 93.00 110 TYR A O 1
ATOM 826 N N . ASN A 1 111 ? -7.964 10.021 -5.359 1.00 79.56 111 ASN A N 1
ATOM 827 C CA . ASN A 1 111 ? -9.322 10.527 -5.181 1.00 79.56 111 ASN A CA 1
ATOM 828 C C . ASN A 1 111 ? -9.623 10.822 -3.713 1.00 79.56 111 ASN A C 1
ATOM 830 O O . ASN A 1 111 ? -10.295 11.803 -3.409 1.00 79.56 111 ASN A O 1
ATOM 834 N N . ASP A 1 112 ? -9.131 9.965 -2.815 1.00 80.94 112 ASP A N 1
ATOM 835 C CA . ASP A 1 112 ? -9.409 10.046 -1.385 1.00 80.94 112 ASP A CA 1
ATOM 836 C C . ASP A 1 112 ? -8.329 9.327 -0.555 1.00 80.94 112 ASP A C 1
ATOM 838 O O . ASP A 1 112 ? -7.489 8.593 -1.092 1.00 80.94 112 ASP A O 1
ATOM 842 N N . SER A 1 113 ? -8.361 9.530 0.763 1.00 90.25 113 SER A N 1
ATOM 843 C CA . SER A 1 113 ? -7.628 8.722 1.732 1.00 90.25 113 SER A CA 1
ATOM 844 C C . SER A 1 113 ? -8.558 8.197 2.821 1.00 90.25 113 SER A C 1
ATOM 846 O O . SER A 1 113 ? -9.167 8.986 3.546 1.00 90.25 113 SER A O 1
ATOM 848 N N . LEU A 1 114 ? -8.596 6.880 3.014 1.00 95.06 114 LEU A N 1
ATOM 849 C CA . LEU A 1 114 ? -9.262 6.282 4.169 1.00 95.06 114 LEU A CA 1
ATOM 850 C C . LEU A 1 114 ? -8.398 6.472 5.410 1.00 95.06 114 LEU A C 1
ATOM 852 O O . LEU A 1 114 ? -7.174 6.341 5.354 1.00 95.06 114 LEU A O 1
ATOM 856 N N . VAL A 1 115 ? -9.038 6.780 6.536 1.00 96.62 115 VAL A N 1
ATOM 857 C CA . VAL A 1 115 ? -8.353 7.096 7.791 1.00 96.62 115 VAL A CA 1
ATOM 858 C C . VAL A 1 115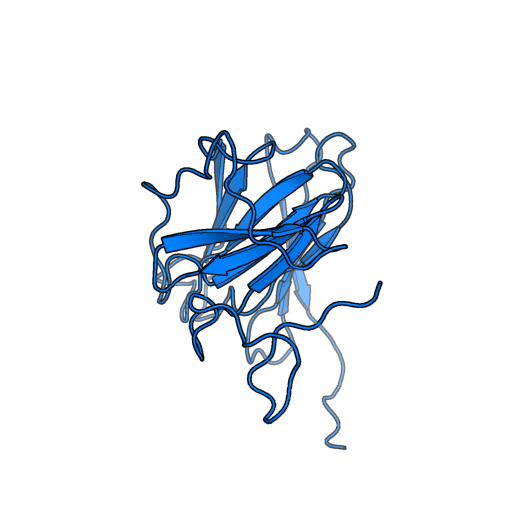 ? -8.782 6.124 8.876 1.00 96.62 115 VAL A C 1
ATOM 860 O O . VAL A 1 115 ? -9.962 6.040 9.209 1.00 96.62 115 VAL A O 1
ATOM 863 N N . ILE A 1 116 ? -7.813 5.443 9.486 1.00 97.69 116 ILE A N 1
ATOM 864 C CA . ILE A 1 116 ? -8.036 4.622 10.678 1.00 97.69 116 ILE A CA 1
ATOM 865 C C . ILE A 1 116 ? -7.433 5.341 11.882 1.00 97.69 116 ILE A C 1
ATOM 867 O O . ILE A 1 116 ? -6.222 5.562 11.964 1.00 97.69 116 ILE A O 1
ATOM 871 N N . THR A 1 117 ? -8.303 5.687 12.831 1.00 97.25 117 THR A N 1
ATOM 872 C CA . THR A 1 117 ? -7.936 6.174 14.166 1.00 97.25 117 THR A CA 1
ATOM 873 C C . THR A 1 117 ? -8.407 5.168 15.202 1.00 97.25 117 THR A C 1
ATOM 875 O O . THR A 1 117 ? -9.515 4.643 15.110 1.00 97.25 117 THR A O 1
ATOM 878 N N . THR A 1 118 ? -7.574 4.903 16.199 1.00 96.56 118 THR A N 1
ATOM 879 C CA . THR A 1 118 ? -7.818 3.859 17.200 1.00 96.56 118 THR A CA 1
ATOM 880 C C . THR A 1 118 ? -7.973 4.485 18.583 1.00 96.56 118 THR A C 1
ATOM 882 O O . THR A 1 118 ? -7.494 5.585 18.841 1.00 96.56 118 THR A O 1
ATOM 885 N N . SER A 1 119 ? -8.654 3.811 19.510 1.00 94.81 119 SER A N 1
ATOM 886 C CA . SER A 1 119 ? -8.820 4.327 20.882 1.00 94.81 119 SER A CA 1
ATOM 887 C C . SER A 1 119 ? -7.581 4.118 21.761 1.00 94.81 119 SER A C 1
ATOM 889 O O . SER A 1 119 ? -7.419 4.783 22.782 1.00 94.81 119 SER A O 1
ATOM 891 N N . THR A 1 120 ? -6.697 3.204 21.364 1.00 94.31 120 THR A N 1
ATOM 892 C CA . THR A 1 120 ? -5.435 2.884 22.037 1.00 94.31 120 THR A CA 1
ATOM 893 C C . THR A 1 120 ? -4.274 2.955 21.057 1.00 94.31 120 THR A C 1
ATOM 895 O O . THR A 1 120 ? -4.472 2.920 19.841 1.00 94.31 120 THR A O 1
ATOM 898 N N . ALA A 1 121 ? -3.050 3.047 21.579 1.00 96.62 121 ALA A N 1
ATOM 899 C CA . ALA A 1 121 ? -1.862 3.085 20.742 1.00 96.62 121 ALA A CA 1
ATOM 900 C C . ALA A 1 121 ? -1.695 1.774 19.964 1.00 96.62 121 ALA A C 1
ATOM 902 O O . ALA A 1 121 ? -1.452 0.719 20.547 1.00 96.62 121 ALA A O 1
ATOM 903 N N . GLN A 1 122 ? -1.820 1.865 18.643 1.00 97.69 122 GLN A N 1
ATOM 904 C CA . GLN A 1 122 ? -1.668 0.748 17.720 1.00 97.69 122 GLN A CA 1
ATOM 905 C C . GLN A 1 122 ? -0.755 1.152 16.567 1.00 97.69 122 GLN A C 1
ATOM 907 O O . GLN A 1 122 ? -0.878 2.253 16.025 1.00 97.69 122 GLN A O 1
ATOM 912 N N . ARG A 1 123 ? 0.172 0.260 16.206 1.00 98.31 123 ARG A N 1
ATOM 913 C CA . ARG A 1 123 ? 1.061 0.439 15.059 1.00 98.31 123 ARG A CA 1
ATOM 914 C C . ARG A 1 123 ? 0.434 -0.213 13.829 1.00 98.31 123 ARG A C 1
ATOM 916 O O . ARG A 1 123 ? 0.082 -1.389 13.873 1.00 98.31 123 ARG A O 1
ATOM 923 N N . LEU A 1 124 ? 0.308 0.560 12.757 1.00 98.62 124 LEU A N 1
ATOM 924 C CA . LEU A 1 124 ? -0.353 0.184 11.507 1.00 98.62 124 LEU A CA 1
ATOM 925 C C . LEU A 1 124 ? 0.520 0.569 10.312 1.00 98.62 124 LEU A C 1
ATOM 927 O O . LEU A 1 124 ? 1.310 1.515 10.388 1.00 98.62 124 LEU A O 1
ATOM 931 N N . GLY A 1 125 ? 0.337 -0.150 9.205 1.00 98.06 125 GLY A N 1
ATOM 932 C CA . GLY A 1 125 ? 0.973 0.170 7.929 1.00 98.06 125 GLY A CA 1
ATOM 933 C C . GLY A 1 125 ? 2.319 -0.497 7.676 1.00 98.06 125 GLY A C 1
ATOM 934 O O . GLY A 1 125 ? 2.946 -0.216 6.660 1.00 98.06 125 GLY A O 1
ATOM 935 N N . ASP A 1 126 ? 2.772 -1.404 8.551 1.00 97.75 126 ASP A N 1
ATOM 936 C CA . ASP A 1 126 ? 3.893 -2.299 8.225 1.00 97.75 126 ASP A CA 1
ATOM 937 C C . ASP A 1 126 ? 3.570 -3.194 7.022 1.00 97.75 126 ASP A C 1
ATOM 939 O O . ASP A 1 126 ? 4.454 -3.465 6.210 1.00 97.75 126 ASP A O 1
ATOM 943 N N . LYS A 1 127 ? 2.307 -3.625 6.922 1.00 96.81 127 LYS A N 1
ATOM 944 C CA . LYS A 1 127 ? 1.739 -4.396 5.818 1.00 96.81 127 LYS A CA 1
ATOM 945 C C . LYS A 1 127 ? 0.251 -4.075 5.693 1.00 96.81 127 LYS A C 1
ATOM 947 O O . LYS A 1 127 ? -0.410 -3.862 6.708 1.00 96.81 127 LYS A O 1
ATOM 952 N N . PHE A 1 128 ? -0.272 -4.119 4.478 1.00 98.44 128 PHE A N 1
ATOM 953 C CA . PHE A 1 128 ? -1.671 -4.451 4.214 1.00 98.44 128 PHE A CA 1
ATOM 954 C C . PHE A 1 128 ? -1.761 -5.314 2.951 1.00 98.44 128 PHE A C 1
ATOM 956 O O . PHE A 1 128 ? -0.778 -5.481 2.225 1.00 98.44 128 PHE A O 1
ATOM 963 N N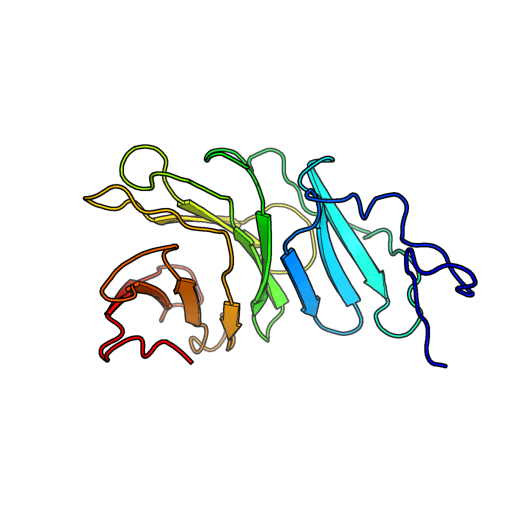 . THR A 1 129 ? -2.919 -5.918 2.710 1.00 98.25 129 THR A N 1
ATOM 964 C CA . THR A 1 129 ? -3.203 -6.610 1.449 1.00 98.25 129 THR A CA 1
ATOM 965 C C . THR A 1 129 ? -4.584 -6.231 0.956 1.00 98.25 129 THR A C 1
ATOM 967 O O . THR A 1 129 ? -5.472 -5.949 1.759 1.00 98.25 129 THR A O 1
ATOM 970 N N . VAL A 1 130 ? -4.744 -6.228 -0.358 1.00 98.50 130 VAL A N 1
ATOM 971 C CA . VAL A 1 130 ? -6.012 -5.970 -1.033 1.00 98.50 130 VAL A CA 1
ATOM 972 C C . VAL A 1 130 ? -6.377 -7.234 -1.801 1.00 98.50 130 VAL A C 1
ATOM 974 O O . VAL A 1 130 ? -5.498 -7.901 -2.343 1.00 98.50 130 VAL A O 1
ATOM 977 N N . VAL A 1 131 ? -7.652 -7.598 -1.784 1.00 98.56 131 VAL A N 1
ATOM 978 C CA . VAL A 1 131 ? -8.223 -8.679 -2.598 1.00 98.56 131 VAL A CA 1
ATOM 979 C C . VAL A 1 131 ? -9.549 -8.206 -3.177 1.00 98.56 131 VAL A C 1
ATOM 981 O O . VAL A 1 131 ? -10.179 -7.336 -2.580 1.00 98.56 131 VAL A O 1
ATOM 984 N N . GLY A 1 132 ? -9.981 -8.782 -4.299 1.00 98.56 132 GLY A N 1
ATOM 985 C CA . GLY A 1 132 ? -11.255 -8.445 -4.935 1.00 98.56 132 GLY A CA 1
ATOM 986 C C . GLY A 1 132 ? -11.210 -7.144 -5.739 1.00 98.56 132 GLY A C 1
ATOM 987 O O . GLY A 1 132 ? -10.164 -6.506 -5.883 1.00 98.56 132 GLY A O 1
ATOM 988 N N . SER A 1 133 ? -12.364 -6.749 -6.276 1.00 98.19 133 SER A N 1
ATOM 989 C CA . SER A 1 133 ? -12.537 -5.564 -7.123 1.00 98.19 133 SER A CA 1
ATOM 990 C C . SER A 1 133 ? -13.370 -4.492 -6.426 1.00 98.19 133 SER A C 1
ATOM 992 O O . SER A 1 133 ? -14.346 -4.761 -5.720 1.00 98.19 133 SER A O 1
ATOM 994 N N . VAL A 1 134 ? -12.974 -3.234 -6.626 1.00 97.25 134 VAL A N 1
ATOM 995 C CA . VAL A 1 134 ? -13.748 -2.089 -6.135 1.00 97.25 134 VAL A CA 1
ATOM 996 C C . VAL A 1 134 ? -15.054 -1.971 -6.924 1.00 97.25 134 VAL A C 1
ATOM 998 O O . VAL A 1 134 ? -16.117 -1.776 -6.343 1.00 97.25 134 VAL A O 1
ATOM 1001 N N . THR A 1 135 ? -14.991 -2.153 -8.242 1.00 97.50 135 THR A N 1
ATOM 1002 C CA . THR A 1 135 ? -16.115 -2.017 -9.180 1.00 97.50 135 THR A CA 1
ATOM 1003 C C . THR A 1 135 ? -17.246 -3.021 -8.926 1.00 97.50 135 THR A C 1
ATOM 1005 O O . THR A 1 135 ? -18.409 -2.700 -9.169 1.00 97.50 135 THR A O 1
ATOM 1008 N N . ASP A 1 136 ? -16.949 -4.225 -8.428 1.00 98.31 136 ASP A N 1
ATOM 1009 C CA . ASP A 1 136 ? -17.967 -5.247 -8.135 1.00 98.31 136 ASP A CA 1
ATOM 1010 C C . ASP A 1 136 ? -18.321 -5.390 -6.641 1.00 98.31 136 ASP A C 1
ATOM 1012 O O . ASP A 1 136 ? -19.136 -6.244 -6.287 1.00 98.31 136 ASP A O 1
ATOM 1016 N N . ASN A 1 137 ? -17.783 -4.514 -5.781 1.00 98.44 137 ASN A N 1
ATOM 1017 C CA . ASN A 1 137 ? -17.958 -4.514 -4.322 1.00 98.44 137 ASN A CA 1
ATOM 1018 C C . ASN A 1 137 ? -17.412 -5.753 -3.595 1.00 98.44 137 ASN A C 1
ATOM 1020 O O . ASN A 1 137 ? -17.806 -6.018 -2.459 1.00 98.44 137 ASN A O 1
ATOM 1024 N N . THR A 1 138 ? -16.521 -6.523 -4.220 1.00 98.69 138 THR A N 1
ATOM 1025 C CA . THR A 1 138 ? -15.852 -7.650 -3.550 1.00 98.69 138 THR A CA 1
ATOM 1026 C C . THR A 1 138 ? -14.555 -7.245 -2.858 1.00 98.69 138 THR A C 1
ATOM 1028 O O . THR A 1 138 ? -13.950 -8.077 -2.185 1.00 98.69 138 THR A O 1
ATOM 1031 N N . VAL A 1 139 ? -14.117 -5.990 -3.019 1.00 98.50 139 VAL A N 1
ATOM 1032 C CA . VAL A 1 139 ? -12.862 -5.513 -2.438 1.00 98.50 139 VAL A CA 1
ATOM 1033 C C . VAL A 1 139 ? -12.846 -5.613 -0.913 1.00 98.50 139 VAL A C 1
ATOM 1035 O O . VAL A 1 139 ? -13.746 -5.137 -0.217 1.00 98.50 139 VAL A O 1
ATOM 1038 N N . GLU A 1 140 ? -11.749 -6.158 -0.398 1.00 98.69 140 GLU A N 1
ATOM 1039 C CA . GLU A 1 140 ? -11.411 -6.140 1.018 1.00 98.69 140 GLU A CA 1
ATOM 1040 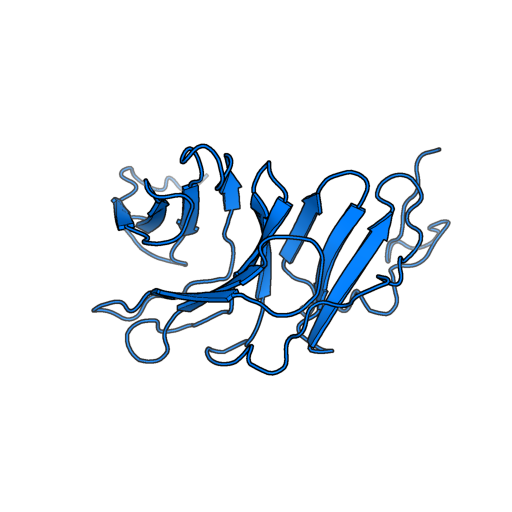C C . GLU A 1 140 ? -9.963 -5.675 1.200 1.00 98.69 140 GLU A C 1
ATOM 1042 O O . GLU A 1 140 ? -9.042 -6.200 0.566 1.00 98.69 140 GLU A O 1
ATOM 1047 N N . VAL A 1 141 ? -9.740 -4.715 2.103 1.00 98.62 141 VAL A N 1
ATOM 1048 C CA . VAL A 1 141 ? -8.392 -4.274 2.494 1.00 98.62 141 VAL A CA 1
ATOM 1049 C C . VAL A 1 141 ? -8.086 -4.734 3.910 1.00 98.62 141 VAL A C 1
ATOM 1051 O O . VAL A 1 141 ? -8.681 -4.250 4.869 1.00 98.62 141 VAL A O 1
ATOM 1054 N N . TRP A 1 142 ? -7.118 -5.633 4.047 1.00 98.62 142 TRP A N 1
ATOM 1055 C CA . TRP A 1 142 ? -6.749 -6.277 5.303 1.00 98.62 142 TRP A CA 1
ATOM 1056 C C . TRP A 1 142 ? -5.496 -5.630 5.896 1.00 98.62 142 TRP A C 1
ATOM 1058 O O . TRP A 1 142 ? -4.412 -5.693 5.310 1.00 98.62 142 TRP A O 1
ATOM 1068 N N . ILE A 1 143 ? -5.635 -5.020 7.074 1.00 98.62 143 ILE A N 1
ATOM 1069 C CA . ILE A 1 143 ? -4.621 -4.163 7.697 1.00 98.62 143 ILE A CA 1
ATOM 1070 C C . ILE A 1 143 ? -4.310 -4.686 9.112 1.00 98.62 143 ILE A C 1
ATOM 1072 O O . ILE A 1 143 ? -5.017 -4.357 10.071 1.00 98.62 143 ILE A O 1
ATOM 1076 N N . PRO A 1 144 ? -3.274 -5.527 9.278 1.00 97.62 144 PRO A N 1
ATOM 1077 C CA . PRO A 1 144 ? -2.881 -6.045 10.584 1.00 97.62 144 PRO A CA 1
ATOM 1078 C C . PRO A 1 144 ? -2.281 -4.963 11.495 1.00 97.62 144 PRO A C 1
ATOM 1080 O O . PRO A 1 144 ? -1.487 -4.122 11.065 1.00 97.62 144 PRO A O 1
ATOM 1083 N N . VAL A 1 145 ? -2.605 -5.042 12.786 1.00 97.69 145 VAL A N 1
ATOM 1084 C CA . VAL A 1 145 ? -1.957 -4.270 13.853 1.00 97.69 145 VAL A CA 1
ATOM 1085 C C . VAL A 1 145 ? -0.672 -4.977 14.275 1.00 97.69 145 VAL A C 1
ATOM 1087 O O . VAL A 1 145 ? -0.672 -6.163 14.606 1.00 97.69 145 VAL A O 1
ATOM 1090 N N . ALA A 1 146 ? 0.441 -4.248 14.304 1.00 95.44 146 ALA A N 1
ATOM 1091 C CA . ALA A 1 146 ? 1.704 -4.811 14.760 1.00 95.44 146 ALA A CA 1
ATOM 1092 C C . ALA A 1 146 ? 1.708 -5.030 16.283 1.00 95.44 146 ALA A C 1
ATOM 1094 O O . ALA A 1 146 ? 1.299 -4.160 17.054 1.00 95.44 146 ALA A O 1
ATOM 1095 N N . SER A 1 147 ? 2.251 -6.176 16.706 1.00 85.56 147 SER A N 1
ATOM 1096 C CA . SER A 1 147 ? 2.519 -6.522 18.111 1.00 85.56 147 SER A CA 1
ATOM 1097 C C . SER A 1 147 ? 1.303 -6.457 19.050 1.00 85.56 147 SER A C 1
ATOM 1099 O O . SER A 1 147 ? 1.459 -6.174 20.237 1.00 85.56 147 SER A O 1
ATOM 1101 N N . SER A 1 148 ? 0.097 -6.717 18.541 1.00 83.38 148 SER A N 1
ATOM 1102 C CA . SER A 1 148 ? -1.117 -6.844 19.355 1.00 83.38 148 SER A CA 1
ATOM 1103 C C . SER A 1 148 ? -1.310 -8.279 19.863 1.00 83.38 148 SER A C 1
ATOM 1105 O O . SER A 1 148 ? -1.152 -9.221 19.086 1.00 83.38 148 SER A O 1
ATOM 1107 N N . ASP A 1 149 ? -1.712 -8.432 21.126 1.00 84.44 149 ASP A N 1
ATOM 1108 C CA . ASP A 1 149 ? -2.224 -9.686 21.695 1.00 84.44 149 ASP A CA 1
ATOM 1109 C C . ASP A 1 149 ? -3.559 -9.407 22.424 1.00 84.44 149 ASP A C 1
ATOM 1111 O O . ASP A 1 149 ? -3.569 -8.606 23.366 1.00 84.44 149 ASP A O 1
ATOM 1115 N N . PRO A 1 150 ? -4.693 -9.990 21.990 1.00 87.56 150 PRO A N 1
ATOM 1116 C CA . PRO A 1 150 ? -4.836 -10.834 20.799 1.00 87.56 150 PRO A CA 1
ATOM 1117 C C . PRO A 1 150 ? -4.457 -10.095 19.506 1.00 87.56 150 PRO A C 1
ATOM 1119 O O . PRO A 1 150 ? -4.443 -8.864 19.461 1.00 87.56 150 PRO A O 1
ATOM 1122 N N . GLY A 1 151 ? -4.132 -10.845 18.450 1.00 91.50 151 GLY A N 1
ATOM 1123 C CA . GLY A 1 151 ? -3.852 -10.269 17.133 1.00 91.50 151 GLY A CA 1
ATOM 1124 C C . GLY A 1 151 ? -5.065 -9.497 16.610 1.00 91.50 151 GLY A C 1
ATOM 1125 O O . GLY A 1 151 ? -6.179 -10.003 16.692 1.00 91.50 151 GLY A O 1
ATOM 1126 N N . ILE A 1 152 ? -4.876 -8.290 16.081 1.00 95.44 152 ILE A N 1
ATOM 1127 C CA . ILE A 1 152 ? -5.964 -7.464 15.541 1.00 95.44 152 ILE A CA 1
ATOM 1128 C C . ILE A 1 152 ? -5.719 -7.220 14.053 1.00 95.44 152 ILE A C 1
ATOM 1130 O O . ILE A 1 152 ? -4.602 -6.892 13.649 1.00 95.44 152 ILE A O 1
ATOM 1134 N N . ILE A 1 153 ? -6.769 -7.348 13.246 1.00 97.38 153 ILE A N 1
ATOM 1135 C CA . ILE A 1 153 ? -6.783 -6.954 11.838 1.00 97.38 153 ILE A CA 1
ATOM 1136 C C . ILE A 1 153 ? -7.980 -6.036 11.609 1.00 97.38 153 ILE A C 1
ATOM 1138 O O . ILE A 1 153 ? -9.100 -6.388 11.975 1.00 97.38 153 ILE A O 1
ATOM 1142 N N . TYR A 1 154 ? -7.750 -4.881 10.992 1.00 98.38 154 TYR A N 1
ATOM 1143 C CA . TYR A 1 154 ? -8.828 -4.077 10.425 1.00 98.38 154 TYR A CA 1
ATOM 1144 C C . TYR A 1 154 ? -9.111 -4.536 8.999 1.00 98.38 154 TYR A C 1
ATOM 1146 O O . TYR A 1 154 ? -8.170 -4.762 8.238 1.00 98.38 154 TYR A O 1
ATOM 1154 N N . VAL A 1 155 ? -10.384 -4.662 8.640 1.00 98.50 155 VAL A N 1
ATOM 1155 C CA . VAL A 1 155 ? -10.813 -4.982 7.276 1.00 98.50 155 VAL A CA 1
ATOM 1156 C C . VAL A 1 155 ? -11.682 -3.848 6.763 1.00 98.50 155 VAL A C 1
ATOM 1158 O O . VAL A 1 155 ? -12.681 -3.496 7.392 1.00 98.50 155 VAL A O 1
ATOM 1161 N N . LEU A 1 156 ? -11.275 -3.243 5.649 1.00 98.50 156 LEU A N 1
ATOM 1162 C CA . LEU A 1 156 ? -12.062 -2.221 4.968 1.00 98.50 156 LEU A CA 1
ATOM 1163 C C . LEU A 1 156 ? -12.847 -2.857 3.828 1.00 98.50 156 LEU A C 1
ATOM 1165 O O . LEU A 1 156 ? -12.257 -3.556 3.007 1.00 98.50 156 LEU A O 1
ATOM 1169 N N . THR A 1 157 ? -14.147 -2.587 3.769 1.00 98.25 157 THR A N 1
ATOM 1170 C CA . THR A 1 157 ? -15.052 -3.079 2.718 1.00 98.25 157 THR A CA 1
ATOM 1171 C C . THR A 1 157 ? -15.933 -1.947 2.204 1.00 98.25 157 THR A C 1
ATOM 1173 O O . THR A 1 157 ? -16.134 -0.942 2.887 1.00 98.25 157 THR A O 1
ATOM 1176 N N . THR A 1 158 ? -16.487 -2.098 1.006 1.00 97.50 158 THR A N 1
ATOM 1177 C CA . THR A 1 158 ? -17.435 -1.148 0.410 1.00 97.50 158 THR A CA 1
ATOM 1178 C C . THR A 1 158 ? -18.576 -1.907 -0.262 1.00 97.50 158 THR A C 1
ATOM 1180 O O . THR A 1 158 ? -18.422 -3.059 -0.656 1.00 97.50 158 THR A O 1
ATOM 1183 N N . SER A 1 159 ? -19.741 -1.268 -0.367 1.00 98.06 159 SER A N 1
ATOM 1184 C CA . SER A 1 159 ? -20.907 -1.802 -1.092 1.00 98.06 159 SER A CA 1
ATOM 1185 C C . SER A 1 159 ? -21.432 -0.840 -2.162 1.00 98.06 159 SER A C 1
ATOM 1187 O O . SER A 1 159 ? -22.486 -1.070 -2.755 1.00 98.06 159 SER A O 1
ATOM 1189 N N . ASP A 1 160 ? -20.696 0.247 -2.404 1.00 97.12 160 ASP A N 1
ATOM 1190 C CA . ASP A 1 160 ? -21.045 1.337 -3.309 1.00 97.12 160 ASP A CA 1
ATOM 1191 C C . ASP A 1 160 ? -19.850 1.785 -4.169 1.00 97.12 160 ASP A C 1
ATOM 1193 O O . ASP A 1 160 ? -19.700 2.961 -4.497 1.00 97.12 160 ASP A O 1
ATOM 1197 N N . GLN A 1 161 ? -19.025 0.820 -4.579 1.00 95.75 161 GLN A N 1
ATOM 1198 C CA . GLN A 1 161 ? -17.882 0.988 -5.478 1.00 95.75 161 GLN A CA 1
ATOM 1199 C C . GLN A 1 161 ? -16.836 1.968 -4.937 1.00 95.75 161 GLN A C 1
ATOM 1201 O O . GLN A 1 161 ? -16.257 2.766 -5.675 1.00 95.75 161 GLN A O 1
ATOM 1206 N N . GLY A 1 162 ? -16.600 1.916 -3.626 1.00 94.12 162 GLY A N 1
ATOM 1207 C CA . GLY A 1 162 ? -15.585 2.712 -2.947 1.00 94.12 162 GLY A CA 1
ATOM 1208 C C . GLY A 1 162 ? -16.009 4.145 -2.632 1.00 94.12 162 GLY A C 1
ATOM 1209 O O . GLY A 1 162 ? -15.157 4.924 -2.205 1.00 94.12 162 GLY A O 1
ATOM 1210 N N . ALA A 1 163 ? -17.288 4.500 -2.810 1.00 93.56 163 ALA A N 1
ATOM 1211 C CA . ALA A 1 163 ? -17.799 5.812 -2.415 1.00 93.56 163 ALA A CA 1
ATOM 1212 C C . ALA A 1 163 ? -17.899 5.952 -0.886 1.00 93.56 163 ALA A C 1
ATOM 1214 O O . ALA A 1 163 ? -17.645 7.027 -0.343 1.00 93.56 163 ALA A O 1
ATOM 1215 N N . THR A 1 164 ? -18.222 4.865 -0.184 1.00 95.06 164 THR A N 1
ATOM 1216 C CA . THR A 1 164 ? -18.151 4.748 1.272 1.00 95.06 164 THR A CA 1
ATOM 1217 C C . THR A 1 164 ? -17.489 3.438 1.680 1.00 95.06 164 THR A C 1
ATOM 1219 O O . THR A 1 164 ? -17.535 2.434 0.966 1.00 95.06 164 THR A O 1
ATOM 1222 N N . TRP A 1 165 ? -16.851 3.455 2.850 1.00 96.69 165 TRP A N 1
ATOM 1223 C CA . TRP A 1 165 ? -16.108 2.315 3.374 1.00 96.69 165 TRP A CA 1
ATOM 1224 C C . TRP A 1 165 ? -16.528 2.006 4.805 1.00 96.69 165 TRP A C 1
ATOM 1226 O O . TRP A 1 165 ? -16.625 2.899 5.648 1.00 96.69 165 TRP A O 1
ATOM 1236 N N . ASN A 1 166 ? -16.743 0.725 5.080 1.00 97.56 166 ASN A N 1
ATOM 1237 C CA . ASN A 1 166 ? -16.902 0.198 6.425 1.00 97.56 166 ASN A CA 1
ATOM 1238 C C . ASN A 1 166 ? -15.539 -0.232 6.964 1.00 97.56 166 ASN A C 1
ATOM 1240 O O . ASN A 1 166 ? -14.663 -0.640 6.206 1.00 97.56 166 ASN A O 1
ATOM 1244 N N . THR A 1 167 ? -15.363 -0.156 8.282 1.00 97.81 167 THR A N 1
ATOM 1245 C CA . THR A 1 167 ? -14.189 -0.699 8.971 1.00 97.81 167 THR A CA 1
ATOM 1246 C C . THR A 1 167 ? -14.645 -1.748 9.964 1.00 97.81 167 THR A C 1
ATOM 1248 O O . THR A 1 167 ? -15.323 -1.440 10.945 1.00 97.81 167 THR A O 1
ATOM 1251 N N . GLU A 1 168 ? -14.253 -2.986 9.711 1.00 97.25 168 GLU A N 1
ATOM 1252 C CA . GLU A 1 168 ? -14.486 -4.119 10.591 1.00 97.25 168 GLU A CA 1
ATOM 1253 C C . GLU A 1 168 ? -13.207 -4.465 11.352 1.00 97.25 168 GLU A C 1
ATOM 1255 O O . GLU A 1 168 ? -12.096 -4.209 10.884 1.00 97.25 168 GLU A O 1
ATOM 1260 N N . THR A 1 169 ? -13.359 -5.059 12.534 1.00 96.44 169 THR A N 1
ATOM 1261 C CA . THR A 1 169 ? -12.235 -5.510 13.358 1.00 96.44 169 THR A CA 1
ATOM 1262 C C . THR A 1 169 ? -12.322 -7.013 13.544 1.00 96.44 169 THR A C 1
ATOM 1264 O O . THR A 1 169 ? -13.285 -7.522 14.119 1.00 96.44 169 THR A O 1
ATOM 1267 N N . ILE A 1 170 ? -11.278 -7.717 13.124 1.00 96.06 170 ILE A N 1
ATOM 1268 C CA . ILE A 1 170 ? -11.083 -9.137 13.387 1.00 96.06 170 ILE A CA 1
ATOM 1269 C C . ILE A 1 170 ? -10.079 -9.283 14.525 1.00 96.06 170 ILE A C 1
ATOM 127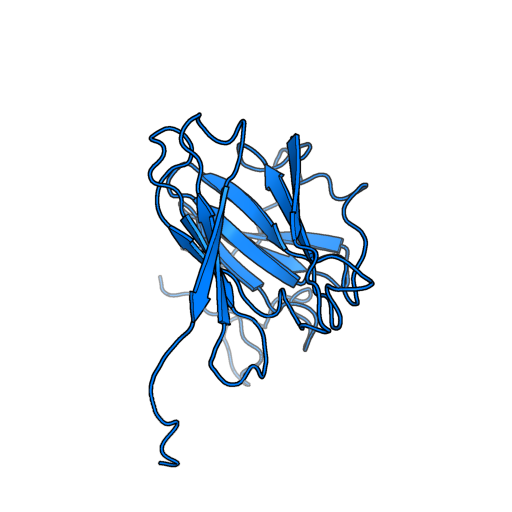1 O O . ILE A 1 170 ? -8.944 -8.812 14.445 1.00 96.06 170 ILE A O 1
ATOM 1275 N N . THR A 1 171 ? -10.495 -9.992 15.570 1.00 93.44 171 THR A N 1
ATOM 1276 C CA . THR A 1 171 ? -9.611 -10.431 16.649 1.00 93.44 171 THR A CA 1
ATOM 1277 C C . THR A 1 171 ? -9.180 -11.864 16.374 1.00 93.44 171 THR A C 1
ATOM 1279 O O . THR A 1 171 ? -9.988 -12.793 16.429 1.00 93.44 171 THR A O 1
ATOM 1282 N N . LEU A 1 172 ? -7.898 -12.055 16.087 1.00 89.75 172 LEU A N 1
ATOM 1283 C CA . LEU A 1 172 ? -7.293 -13.371 15.973 1.00 89.75 172 LEU A CA 1
ATOM 1284 C C . LEU A 1 172 ? -7.299 -14.036 17.349 1.00 89.75 172 LEU A C 1
ATOM 1286 O O . LEU A 1 172 ? -6.801 -13.486 18.330 1.00 89.75 172 LEU A O 1
ATOM 1290 N N . SER A 1 173 ? -7.873 -15.232 17.411 1.00 77.56 173 SER A N 1
ATOM 1291 C CA . SER A 1 173 ? -7.901 -16.052 18.618 1.00 77.56 173 SER A CA 1
ATOM 1292 C C . SER A 1 173 ? -6.992 -17.266 18.453 1.00 77.56 173 SER A C 1
ATOM 1294 O O . SER A 1 173 ? -6.789 -17.766 17.347 1.00 77.56 173 SER A O 1
ATOM 1296 N N . GLY A 1 174 ? -6.419 -17.721 19.563 1.00 74.31 174 GLY A N 1
ATOM 1297 C CA . GLY A 1 174 ? -5.445 -18.809 19.598 1.00 74.31 174 GLY A CA 1
ATOM 1298 C C . GLY A 1 174 ? -4.283 -18.479 20.527 1.00 74.31 174 GLY A C 1
ATOM 1299 O O . GLY A 1 174 ? -4.140 -17.349 20.985 1.00 74.31 174 GLY A O 1
ATOM 1300 N N . THR A 1 175 ? -3.460 -19.476 20.841 1.00 67.88 175 THR A N 1
ATOM 1301 C CA . THR A 1 175 ? -2.229 -19.269 21.611 1.00 67.88 175 THR A CA 1
ATOM 1302 C C . THR A 1 175 ? -1.057 -19.293 20.645 1.00 67.88 175 THR A C 1
ATOM 1304 O O . THR A 1 175 ? -0.873 -20.282 19.936 1.00 67.88 175 THR A O 1
ATOM 1307 N N . ASN A 1 176 ? -0.251 -18.230 20.627 1.00 63.34 176 ASN A N 1
ATOM 1308 C CA . ASN A 1 176 ? 1.053 -18.265 19.973 1.00 63.34 176 ASN A CA 1
ATOM 1309 C C . ASN A 1 176 ? 1.912 -19.307 20.698 1.00 63.34 176 ASN A C 1
ATOM 1311 O O . ASN A 1 176 ? 2.368 -19.077 21.819 1.00 63.34 176 ASN A O 1
ATOM 1315 N N . VAL A 1 177 ? 2.088 -20.478 20.091 1.00 69.12 177 VAL A N 1
ATOM 1316 C CA . VAL A 1 177 ? 2.999 -21.497 20.611 1.00 69.12 177 VAL A CA 1
ATOM 1317 C C . VAL A 1 177 ? 4.386 -21.166 20.079 1.00 69.12 177 VAL A C 1
ATOM 1319 O O . VAL A 1 177 ? 4.564 -21.000 18.874 1.00 69.12 177 VAL A O 1
ATOM 1322 N N . VAL A 1 178 ? 5.364 -21.040 20.974 1.00 71.88 178 VAL A N 1
ATOM 1323 C CA . VAL A 1 178 ? 6.772 -20.948 20.574 1.00 71.88 178 VAL A CA 1
ATOM 1324 C C . VAL A 1 178 ? 7.134 -22.264 19.884 1.00 71.88 178 VAL A C 1
ATOM 1326 O O . VAL A 1 178 ? 7.009 -23.321 20.504 1.00 71.88 178 VAL A O 1
ATOM 1329 N N . VAL A 1 179 ? 7.528 -22.192 18.611 1.00 64.19 179 VAL A N 1
ATOM 1330 C CA . VAL A 1 179 ? 8.130 -23.314 17.872 1.00 64.19 179 VAL A CA 1
ATOM 1331 C C . VAL A 1 179 ? 9.634 -23.301 18.089 1.00 64.19 179 VAL A C 1
ATOM 1333 O O . VAL A 1 179 ? 10.221 -22.199 17.989 1.00 64.19 179 VAL A O 1
#

Sequence (179 aa):
TLWERTSRTGAEASLPSWFTVGSIRGLDLHGDNLYAADRANSQIRVLNASTGVDITLATPYDLTGVAGGTYAMNDIAFSDDGVAFLGNLTTNASTSPFHLYMWTGEGGTYNDSLVITTSTAQRLGDKFTVVGSVTDNTVEVWIPVASSDPGIIYVLTTSDQGATWNTETITLSGTNVVV

Secondary structure (DSSP, 8-state):
----EESSTT-SEEPPTT--TTTEEEEEEETTEEEEEETTTTEEEEEETTT--EE--SS-B--TT---SSEEEEEEEE-TT--EEEEEEBS-TTTS-EEEEEESSSSB---EEEEE--SS--BB-S--EEES-TTTT--EEEEEPBT-SSEEEEEEE-SSTTSS-EEEEEEE-S-----

Foldseek 3Di:
DDADADCDPPHPHHHPPLPDPPQWQAWEDADQWIWTCRQVVRFTWIARNRHRHTDDDPAGADCVPQDWAPTSFHYWEAENQAWIWTWGKHQFLQVIWIWIFIDNHHHDYTPDIDTDHDVTGWIWRSDKYWYHALQQQPIKIWIWTPPDVQTKIWIWTDDPSPPDIDIDIDGDDDDDDDD